Protein AF-A0A960FQG2-F1 (afdb_monomer)

Mean predicted aligned error: 8.49 Å

Structure (mmCIF, N/CA/C/O backbone):
data_AF-A0A960FQG2-F1
#
_entry.id   AF-A0A960FQG2-F1
#
loop_
_atom_site.group_PDB
_atom_site.id
_atom_site.type_symbol
_atom_site.label_atom_id
_atom_site.label_alt_id
_atom_site.label_comp_id
_atom_site.label_asym_id
_atom_site.label_entity_id
_atom_site.label_seq_id
_atom_site.pdbx_PDB_ins_code
_atom_site.Cartn_x
_atom_site.Cartn_y
_atom_site.Cartn_z
_atom_site.occupancy
_atom_site.B_iso_or_equiv
_atom_site.auth_seq_id
_atom_site.auth_comp_id
_atom_site.auth_asym_id
_atom_site.auth_atom_id
_atom_site.pdbx_PDB_model_num
ATOM 1 N N . MET A 1 1 ? 15.326 -12.685 -31.287 1.00 58.44 1 MET A N 1
ATOM 2 C CA . MET A 1 1 ? 16.002 -12.172 -30.079 1.00 58.44 1 MET A CA 1
ATOM 3 C C . MET A 1 1 ? 15.246 -10.917 -29.679 1.00 58.44 1 MET A C 1
ATOM 5 O O . MET A 1 1 ? 15.197 -10.018 -30.515 1.00 58.44 1 MET A O 1
ATOM 9 N N . PRO A 1 2 ? 14.531 -10.889 -28.539 1.00 67.50 2 PRO A N 1
ATOM 10 C CA . PRO A 1 2 ? 13.869 -9.661 -28.099 1.00 67.50 2 PRO A CA 1
ATOM 11 C C . PRO A 1 2 ? 14.918 -8.545 -28.017 1.00 67.50 2 PRO A C 1
ATOM 13 O O . PRO A 1 2 ? 16.078 -8.808 -27.704 1.00 67.50 2 PRO A O 1
ATOM 16 N N . SER A 1 3 ? 14.553 -7.320 -28.391 1.00 73.56 3 SER A N 1
ATOM 17 C CA . SER A 1 3 ? 15.499 -6.207 -28.334 1.00 73.56 3 SER A CA 1
ATOM 18 C C . SER A 1 3 ? 15.923 -5.971 -26.873 1.00 73.56 3 SER A C 1
ATOM 20 O O . SER A 1 3 ? 15.067 -6.014 -25.985 1.00 73.56 3 SER A O 1
ATOM 22 N N . PRO A 1 4 ? 17.213 -5.700 -26.591 1.00 79.75 4 PRO A N 1
ATOM 23 C CA . PRO A 1 4 ? 17.732 -5.554 -25.220 1.00 79.75 4 PRO A CA 1
ATOM 24 C C . PRO A 1 4 ? 17.023 -4.449 -24.413 1.00 79.75 4 PRO A C 1
ATOM 26 O O . PRO A 1 4 ? 16.996 -4.468 -23.184 1.00 79.75 4 PRO A O 1
ATOM 29 N N . LEU A 1 5 ? 16.384 -3.503 -25.108 1.00 79.88 5 LEU A N 1
ATOM 30 C CA . LEU A 1 5 ? 15.525 -2.471 -24.531 1.00 79.88 5 LEU A CA 1
ATOM 31 C C . LEU A 1 5 ? 14.296 -3.037 -23.805 1.00 79.88 5 LEU A C 1
ATOM 33 O O . LEU A 1 5 ? 14.015 -2.611 -22.690 1.00 79.88 5 LEU A O 1
ATOM 37 N N . LEU A 1 6 ? 13.577 -3.993 -24.404 1.00 81.19 6 LEU A N 1
ATOM 38 C CA . LEU A 1 6 ? 12.366 -4.575 -23.804 1.00 81.19 6 LEU A CA 1
ATOM 39 C C . LEU A 1 6 ? 12.701 -5.347 -22.525 1.00 81.19 6 LEU A C 1
ATOM 41 O O . LEU A 1 6 ? 11.996 -5.229 -21.527 1.00 81.19 6 LEU A O 1
ATOM 45 N N . GLU A 1 7 ? 13.806 -6.091 -22.549 1.00 84.38 7 GLU A N 1
ATOM 46 C CA . GLU A 1 7 ? 14.296 -6.840 -21.393 1.00 84.38 7 GLU A CA 1
ATOM 47 C C . GLU A 1 7 ? 14.698 -5.904 -20.245 1.00 84.38 7 GLU A C 1
ATOM 49 O O . GLU A 1 7 ? 14.284 -6.102 -19.104 1.00 84.38 7 GLU A O 1
ATOM 54 N N . THR A 1 8 ? 15.418 -4.822 -20.551 1.00 84.69 8 THR A N 1
ATOM 55 C CA . THR A 1 8 ? 15.822 -3.826 -19.545 1.00 84.69 8 THR A CA 1
ATOM 56 C C . THR A 1 8 ? 14.610 -3.124 -18.925 1.00 84.69 8 THR A C 1
ATOM 58 O O . THR A 1 8 ? 14.539 -2.967 -17.706 1.00 84.69 8 THR A O 1
ATOM 61 N N . VAL A 1 9 ? 13.625 -2.736 -19.743 1.00 85.38 9 VAL A N 1
ATOM 62 C CA . VAL A 1 9 ? 12.386 -2.100 -19.262 1.00 85.38 9 VAL A CA 1
ATOM 63 C C . VAL A 1 9 ? 11.576 -3.062 -18.391 1.00 85.38 9 VAL A C 1
ATOM 65 O O . VAL A 1 9 ? 11.045 -2.643 -17.363 1.00 85.38 9 VAL A O 1
ATOM 68 N N . ALA A 1 10 ? 11.522 -4.348 -18.747 1.00 84.19 10 ALA A N 1
ATOM 69 C CA . ALA A 1 10 ? 10.840 -5.360 -17.948 1.00 84.19 10 ALA A CA 1
ATOM 70 C C . ALA A 1 10 ? 11.489 -5.527 -16.564 1.00 84.19 10 ALA A C 1
ATOM 72 O O . ALA A 1 10 ? 10.790 -5.445 -15.554 1.00 84.19 10 ALA A O 1
ATOM 73 N N . TRP A 1 11 ? 12.816 -5.679 -16.496 1.00 86.25 11 TRP A N 1
ATOM 74 C CA . TRP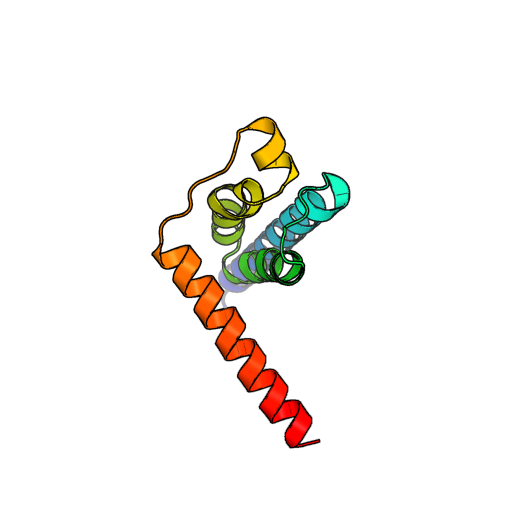 A 1 11 ? 13.540 -5.788 -15.222 1.00 86.25 11 TRP A CA 1
ATOM 75 C C . TRP A 1 11 ? 13.402 -4.536 -14.353 1.00 86.25 11 TRP A C 1
ATOM 77 O O . TRP A 1 11 ? 13.178 -4.652 -13.147 1.00 86.25 11 TRP A O 1
ATOM 87 N N . LEU A 1 12 ? 13.472 -3.343 -14.952 1.00 87.25 12 LEU A N 1
ATOM 88 C CA . LEU A 1 12 ? 13.251 -2.085 -14.234 1.00 87.25 12 LEU A CA 1
ATOM 89 C C . LEU A 1 12 ? 11.824 -1.987 -13.687 1.00 87.25 12 LEU A C 1
ATOM 91 O O . LEU A 1 12 ? 11.638 -1.619 -12.528 1.00 87.25 12 LEU A O 1
ATOM 95 N N . SER A 1 13 ? 10.821 -2.353 -14.489 1.00 82.06 13 SER A N 1
ATOM 96 C CA . SER A 1 13 ? 9.420 -2.368 -14.056 1.00 82.06 13 SER A CA 1
ATOM 97 C C . SER A 1 13 ? 9.192 -3.360 -12.914 1.00 82.06 13 SER A C 1
ATOM 99 O O . SER A 1 13 ? 8.479 -3.044 -11.961 1.00 82.06 13 SER A O 1
ATOM 101 N N . LEU A 1 14 ? 9.811 -4.542 -12.981 1.00 85.12 14 LEU A N 1
ATOM 102 C CA . LEU A 1 14 ? 9.692 -5.575 -11.952 1.00 85.12 14 LEU A CA 1
ATOM 103 C C . LEU A 1 14 ? 10.377 -5.149 -10.646 1.00 85.12 14 LEU A C 1
ATOM 105 O O . LEU A 1 14 ? 9.804 -5.286 -9.565 1.00 85.12 14 LEU A O 1
ATOM 109 N N . GLY A 1 15 ? 11.578 -4.572 -10.749 1.00 87.75 15 GLY A N 1
ATOM 110 C CA . GLY A 1 15 ? 12.306 -4.019 -9.610 1.00 87.75 15 GLY A CA 1
ATOM 111 C C . GLY A 1 15 ? 11.541 -2.880 -8.937 1.00 87.75 15 GLY A C 1
ATOM 112 O O . GLY A 1 15 ? 11.445 -2.844 -7.711 1.00 87.75 15 GLY A O 1
ATOM 113 N N . LEU A 1 16 ? 10.927 -1.993 -9.724 1.00 89.06 16 LEU A N 1
ATOM 114 C CA . LEU A 1 16 ? 10.100 -0.908 -9.199 1.00 89.06 16 LEU A CA 1
ATOM 115 C C . LEU A 1 16 ? 8.856 -1.438 -8.474 1.00 89.06 16 LEU A C 1
ATOM 117 O O . LEU A 1 16 ? 8.547 -0.970 -7.380 1.00 89.06 16 LEU A O 1
ATOM 121 N N . ALA A 1 17 ? 8.170 -2.431 -9.040 1.00 84.94 17 ALA A N 1
ATOM 122 C CA . ALA A 1 17 ? 7.007 -3.046 -8.405 1.00 84.94 17 ALA A CA 1
ATOM 123 C C . ALA A 1 17 ? 7.365 -3.728 -7.073 1.00 84.94 17 ALA A C 1
ATOM 125 O O . ALA A 1 17 ? 6.674 -3.533 -6.069 1.00 84.94 17 ALA A O 1
ATOM 126 N N . MET A 1 18 ? 8.491 -4.448 -7.033 1.00 88.31 18 MET A N 1
ATOM 127 C CA . MET A 1 18 ? 9.041 -5.025 -5.802 1.00 88.31 18 MET A CA 1
ATOM 128 C C . MET A 1 18 ? 9.358 -3.948 -4.760 1.00 88.31 18 MET A C 1
ATOM 130 O O . MET A 1 18 ? 9.020 -4.110 -3.587 1.00 88.31 18 MET A O 1
ATOM 134 N N . LEU A 1 19 ? 9.957 -2.830 -5.179 1.00 89.19 19 LEU A N 1
ATOM 135 C CA . LEU A 1 19 ? 10.267 -1.712 -4.289 1.00 89.19 19 LEU A CA 1
ATOM 136 C C . LEU A 1 19 ? 8.989 -1.091 -3.704 1.00 89.19 19 LEU A C 1
ATOM 138 O O . LEU A 1 19 ? 8.929 -0.821 -2.505 1.00 89.19 19 LEU A O 1
ATOM 142 N N . CYS A 1 20 ? 7.948 -0.907 -4.523 1.00 86.81 20 CYS A N 1
ATOM 143 C CA . CYS A 1 20 ? 6.649 -0.408 -4.071 1.00 86.81 20 CYS A CA 1
ATOM 144 C C . CYS A 1 20 ? 5.990 -1.361 -3.064 1.00 86.81 20 CYS A C 1
ATOM 146 O O . CYS A 1 20 ? 5.507 -0.906 -2.026 1.00 86.81 20 CYS A O 1
ATOM 148 N N . ALA A 1 21 ? 5.994 -2.669 -3.335 1.00 86.81 21 ALA A N 1
ATOM 149 C CA . ALA A 1 21 ? 5.436 -3.666 -2.424 1.00 86.81 21 ALA A CA 1
ATOM 150 C C . ALA A 1 21 ? 6.194 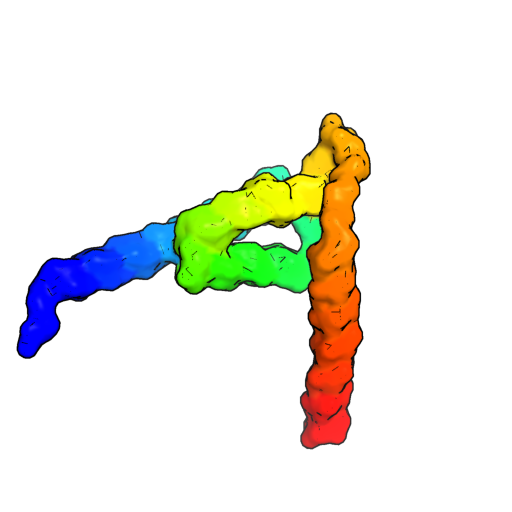-3.709 -1.088 1.00 86.81 21 ALA A C 1
ATOM 152 O O . ALA A 1 21 ? 5.568 -3.691 -0.027 1.00 86.81 21 ALA A O 1
ATOM 153 N N . ALA A 1 22 ? 7.530 -3.683 -1.129 1.00 87.69 22 ALA A N 1
ATOM 154 C CA . ALA A 1 22 ? 8.364 -3.625 0.067 1.00 87.69 22 ALA A CA 1
ATOM 155 C C . ALA A 1 22 ? 8.118 -2.341 0.875 1.00 87.69 22 ALA A C 1
ATOM 157 O O . ALA A 1 22 ? 8.002 -2.405 2.096 1.00 87.69 22 ALA A O 1
ATOM 158 N N . ALA A 1 23 ? 7.973 -1.188 0.213 1.00 86.44 23 ALA A N 1
ATOM 159 C CA . ALA A 1 23 ? 7.685 0.081 0.879 1.00 86.44 23 ALA A CA 1
ATOM 160 C C . ALA A 1 23 ? 6.354 0.047 1.650 1.00 86.44 23 ALA A C 1
ATOM 162 O O . ALA A 1 23 ? 6.301 0.51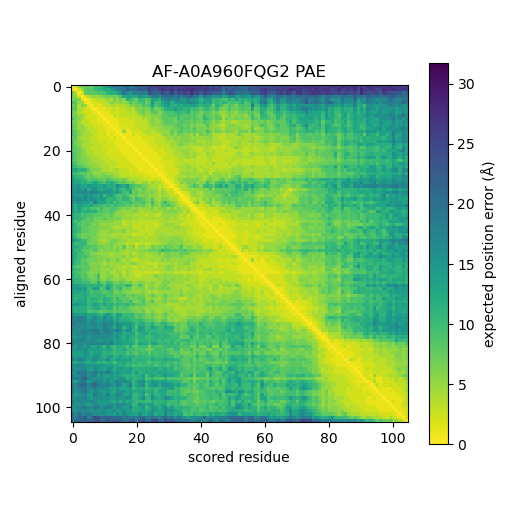0 2.787 1.00 86.44 23 ALA A O 1
ATOM 163 N N . ILE A 1 24 ? 5.302 -0.545 1.073 1.00 85.44 24 ILE A N 1
ATOM 164 C CA . ILE A 1 24 ? 4.020 -0.752 1.768 1.00 85.44 24 ILE A CA 1
ATOM 165 C C . ILE A 1 24 ? 4.203 -1.677 2.973 1.00 85.44 24 ILE A C 1
ATOM 167 O O . ILE A 1 24 ? 3.710 -1.377 4.057 1.00 85.44 24 ILE A O 1
ATOM 171 N N . LEU A 1 25 ? 4.923 -2.787 2.799 1.00 85.62 25 LEU A N 1
ATOM 172 C CA . LEU A 1 25 ? 5.148 -3.764 3.865 1.00 85.62 25 LEU A CA 1
ATOM 173 C C . LEU A 1 25 ? 5.893 -3.137 5.052 1.00 85.62 25 LEU A C 1
ATOM 175 O O . LEU A 1 25 ? 5.514 -3.338 6.204 1.00 85.62 25 LEU A O 1
ATOM 179 N N . VAL A 1 26 ? 6.916 -2.328 4.768 1.00 86.12 26 VAL A N 1
ATOM 180 C CA . VAL A 1 26 ? 7.664 -1.568 5.778 1.00 86.12 26 VAL A CA 1
ATOM 181 C C . VAL A 1 26 ? 6.774 -0.514 6.441 1.00 86.12 26 VAL A C 1
ATOM 183 O O . VAL A 1 26 ? 6.822 -0.374 7.660 1.00 86.12 26 VAL A O 1
ATOM 186 N N . ASP A 1 27 ? 5.925 0.194 5.693 1.00 84.62 27 ASP A N 1
ATOM 187 C CA . ASP A 1 27 ? 4.974 1.164 6.261 1.00 84.62 27 ASP A CA 1
ATOM 188 C C . ASP A 1 27 ? 3.992 0.494 7.246 1.00 84.62 27 ASP A C 1
ATOM 190 O O . ASP A 1 27 ? 3.757 0.998 8.346 1.00 84.62 27 ASP A O 1
ATOM 194 N N . ILE A 1 28 ? 3.490 -0.696 6.915 1.00 83.75 28 ILE A N 1
ATOM 195 C CA . ILE A 1 28 ? 2.573 -1.449 7.780 1.00 83.75 28 ILE A CA 1
ATOM 196 C C . ILE A 1 28 ? 3.303 -2.011 9.011 1.00 83.75 28 ILE A C 1
ATOM 198 O O . ILE A 1 28 ? 2.853 -1.788 10.138 1.00 83.75 28 ILE A O 1
ATOM 202 N N . LEU A 1 29 ? 4.429 -2.712 8.815 1.00 81.12 29 LEU A N 1
ATOM 203 C CA . LEU A 1 29 ? 5.125 -3.442 9.883 1.00 81.12 29 LEU A CA 1
ATOM 204 C C . LEU A 1 29 ? 6.010 -2.549 10.762 1.00 81.12 29 LEU A C 1
ATOM 206 O O . LEU A 1 29 ? 5.997 -2.697 11.981 1.00 81.12 29 LEU A O 1
ATOM 210 N N . ALA A 1 30 ? 6.782 -1.633 10.170 1.00 79.38 30 ALA A N 1
ATOM 211 C CA . ALA A 1 30 ? 7.761 -0.821 10.899 1.00 79.38 30 ALA A CA 1
ATOM 212 C C . ALA A 1 30 ? 7.156 0.473 11.461 1.00 79.38 30 ALA A C 1
ATOM 214 O O . ALA A 1 30 ? 7.487 0.872 12.576 1.00 79.38 30 ALA A O 1
ATOM 215 N N . PHE A 1 31 ? 6.244 1.121 10.727 1.00 75.75 31 PHE A N 1
ATOM 216 C CA . PHE A 1 31 ? 5.574 2.341 11.201 1.00 75.75 31 PHE A CA 1
ATOM 217 C C . PHE A 1 31 ? 4.250 2.059 11.928 1.00 75.75 31 PHE A C 1
ATOM 219 O O . PHE A 1 31 ? 3.639 2.967 12.505 1.00 75.75 31 PHE A O 1
ATOM 226 N N . GLY A 1 32 ? 3.829 0.792 11.962 1.00 73.31 32 GLY A N 1
ATOM 227 C CA . GLY A 1 32 ? 2.671 0.345 12.722 1.00 73.31 32 GLY A CA 1
ATOM 228 C C . GLY A 1 32 ? 1.348 0.828 12.138 1.00 73.31 32 GLY A C 1
ATOM 229 O O . GLY A 1 32 ? 0.388 0.994 12.892 1.00 73.31 32 GLY A O 1
ATOM 230 N N . TYR A 1 33 ? 1.268 1.059 10.820 1.00 77.12 33 TYR A N 1
ATOM 231 C CA . TYR A 1 33 ? 0.005 1.388 10.155 1.00 77.12 33 TYR A CA 1
ATOM 232 C C . TYR A 1 33 ? -0.872 0.145 9.915 1.00 77.12 33 TYR A C 1
ATOM 234 O O . TYR A 1 33 ? -1.405 -0.058 8.821 1.00 77.12 33 TYR A O 1
ATOM 242 N N . ARG A 1 34 ? -1.079 -0.660 10.964 1.00 74.50 34 ARG A N 1
ATOM 243 C CA . ARG A 1 34 ? -1.843 -1.914 10.916 1.00 74.50 34 ARG A CA 1
ATOM 244 C C . ARG A 1 34 ? -3.279 -1.695 10.444 1.00 74.50 34 ARG A C 1
ATOM 246 O O . ARG A 1 34 ? -3.987 -0.801 10.911 1.00 74.50 34 ARG A O 1
ATOM 253 N N . GLN A 1 35 ? -3.694 -2.496 9.471 1.00 74.94 35 GLN A N 1
ATOM 254 C CA . GLN A 1 35 ? -5.052 -2.432 8.944 1.00 74.94 35 GLN A CA 1
ATOM 255 C C . GLN A 1 35 ? -6.019 -3.135 9.909 1.00 74.94 35 GLN A C 1
ATOM 257 O O . GLN A 1 35 ? -5.649 -4.149 10.497 1.00 74.94 35 GLN A O 1
ATOM 262 N N . PRO A 1 36 ? -7.276 -2.666 10.023 1.00 72.25 36 PRO A N 1
ATOM 263 C CA . PRO A 1 36 ? -8.267 -3.283 10.911 1.00 72.25 36 PRO A CA 1
ATOM 264 C C . PRO A 1 36 ? -8.606 -4.731 10.518 1.00 72.25 36 PRO A C 1
ATOM 266 O O . PRO A 1 36 ? -9.045 -5.518 11.348 1.00 72.25 36 PRO A O 1
ATOM 269 N N . MET A 1 37 ? -8.389 -5.102 9.250 1.00 71.12 37 MET A N 1
ATOM 270 C CA . MET A 1 37 ? -8.526 -6.472 8.754 1.00 71.12 37 MET A CA 1
ATOM 271 C C . MET A 1 37 ? -7.167 -6.990 8.283 1.00 71.12 37 MET A C 1
ATOM 273 O O . MET A 1 37 ? -6.620 -6.469 7.309 1.00 71.12 37 MET A O 1
ATOM 277 N N . GLY A 1 38 ? -6.653 -8.045 8.925 1.00 73.69 38 GLY A N 1
ATOM 278 C CA . GLY A 1 38 ? -5.328 -8.615 8.632 1.00 73.69 38 GLY A CA 1
ATOM 279 C C . GLY A 1 38 ? -5.143 -9.083 7.182 1.00 73.69 38 GLY A C 1
ATOM 280 O O . GLY A 1 38 ? -4.049 -8.996 6.639 1.00 73.69 38 GLY A O 1
ATOM 281 N N . VAL A 1 39 ? -6.221 -9.479 6.493 1.00 78.69 39 VAL A N 1
ATOM 282 C CA . VAL A 1 39 ? -6.180 -9.801 5.050 1.00 78.69 39 VAL A CA 1
ATOM 283 C C . VAL A 1 39 ? -5.674 -8.615 4.222 1.00 78.69 39 VAL A C 1
ATOM 285 O O . VAL A 1 39 ? -4.926 -8.792 3.262 1.00 78.69 39 VAL A O 1
ATOM 288 N N . MET A 1 40 ? -6.035 -7.390 4.607 1.00 78.44 40 MET A N 1
ATOM 289 C CA . MET A 1 40 ? -5.665 -6.190 3.863 1.00 78.44 40 MET A CA 1
ATOM 290 C C . MET A 1 40 ? -4.152 -5.912 3.929 1.00 78.44 40 MET A C 1
ATOM 292 O O . MET A 1 40 ? -3.607 -5.331 2.991 1.00 78.44 40 MET A O 1
ATOM 296 N N . GLU A 1 41 ? -3.463 -6.364 4.987 1.00 82.38 41 GLU A N 1
ATOM 297 C CA . GLU A 1 41 ? -2.000 -6.245 5.118 1.00 82.38 41 GLU A CA 1
ATOM 298 C C . GLU A 1 41 ? -1.263 -6.998 4.001 1.00 82.38 41 GLU A C 1
ATOM 300 O O . GLU A 1 41 ? -0.200 -6.558 3.575 1.00 82.38 41 GLU A O 1
ATOM 305 N N . TRP A 1 42 ? -1.860 -8.070 3.468 1.00 81.69 42 TRP A N 1
ATOM 306 C CA . TRP A 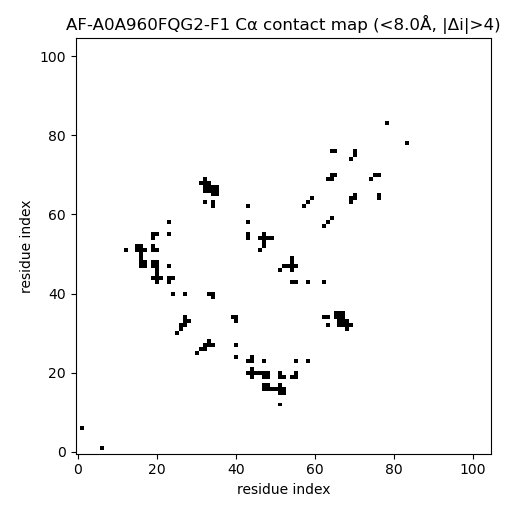1 42 ? -1.334 -8.826 2.326 1.00 81.69 42 TRP A CA 1
ATOM 307 C C . TRP A 1 42 ? -1.844 -8.313 0.981 1.00 81.69 42 TRP A C 1
ATOM 309 O O . TRP A 1 42 ? -1.089 -8.258 0.009 1.00 81.69 42 TRP A O 1
ATOM 319 N N . VAL A 1 43 ? -3.107 -7.884 0.916 1.00 83.25 43 VAL A N 1
ATOM 320 C CA . VAL A 1 43 ? -3.708 -7.368 -0.324 1.00 83.25 43 VAL A CA 1
ATOM 321 C C . VAL A 1 43 ? -2.962 -6.136 -0.838 1.00 83.25 43 VAL A C 1
ATOM 323 O O . VAL A 1 43 ? -2.740 -6.026 -2.043 1.00 83.25 43 VAL A O 1
ATOM 326 N N . TRP A 1 44 ? -2.538 -5.218 0.036 1.00 85.94 44 TRP A N 1
ATOM 327 C CA . TRP A 1 44 ? -1.851 -3.990 -0.383 1.00 85.94 44 TRP A CA 1
ATOM 328 C C . TRP A 1 44 ? -0.486 -4.233 -1.065 1.00 85.94 44 TRP A C 1
ATOM 330 O O . TRP A 1 44 ? -0.292 -3.718 -2.170 1.00 85.94 44 TRP A O 1
ATOM 340 N N . PRO A 1 45 ? 0.434 -5.039 -0.497 1.00 83.25 45 PRO A N 1
ATOM 341 C CA . PRO A 1 45 ? 1.665 -5.446 -1.172 1.00 83.25 45 PRO A CA 1
ATOM 342 C C . PRO A 1 45 ? 1.426 -6.176 -2.490 1.00 83.25 45 PRO A C 1
ATOM 344 O O . PRO A 1 45 ? 2.075 -5.856 -3.483 1.00 83.25 45 PRO A O 1
ATOM 347 N N . ILE A 1 46 ? 0.467 -7.111 -2.526 1.00 84.50 46 ILE A N 1
ATOM 348 C CA . ILE A 1 46 ? 0.116 -7.840 -3.755 1.00 84.50 46 ILE A CA 1
ATOM 349 C C . ILE A 1 46 ? -0.370 -6.852 -4.821 1.00 84.50 46 ILE A C 1
ATOM 351 O O . ILE A 1 46 ? 0.054 -6.926 -5.972 1.00 84.50 46 ILE A O 1
ATOM 355 N N . THR A 1 47 ? -1.184 -5.873 -4.420 1.00 85.88 47 THR A N 1
ATOM 356 C CA . THR A 1 47 ? -1.673 -4.804 -5.298 1.00 85.88 47 THR A CA 1
ATOM 357 C C . THR A 1 47 ? -0.527 -3.993 -5.889 1.00 85.88 47 THR A C 1
ATOM 359 O O . THR A 1 47 ? -0.481 -3.784 -7.098 1.00 85.88 47 THR A O 1
ATOM 362 N N . ALA A 1 48 ? 0.440 -3.581 -5.072 1.00 86.88 48 ALA A N 1
ATOM 363 C CA . ALA A 1 48 ? 1.630 -2.885 -5.556 1.00 86.88 48 ALA A CA 1
ATOM 364 C C . ALA A 1 48 ? 2.543 -3.759 -6.425 1.00 86.88 48 ALA A C 1
ATOM 366 O O . ALA A 1 48 ? 3.253 -3.221 -7.266 1.00 86.88 48 ALA A O 1
ATOM 367 N N . LEU A 1 49 ? 2.506 -5.083 -6.288 1.00 82.75 49 LEU A N 1
ATOM 368 C CA . LEU A 1 49 ? 3.304 -5.975 -7.125 1.00 82.75 49 LEU A CA 1
ATOM 369 C C . LEU A 1 49 ? 2.833 -5.980 -8.588 1.00 82.75 49 LEU A C 1
ATOM 371 O O . LEU A 1 49 ? 3.663 -6.020 -9.492 1.00 82.75 49 LEU A O 1
ATOM 375 N N . TYR A 1 50 ? 1.517 -5.919 -8.833 1.00 80.62 50 TYR A N 1
ATOM 376 C CA . TYR A 1 50 ? 0.978 -5.928 -10.201 1.00 80.62 50 TYR A CA 1
ATOM 377 C C . TYR A 1 50 ? 0.651 -4.529 -10.749 1.00 80.62 50 TYR A C 1
ATOM 379 O O . TYR A 1 50 ? 0.767 -4.308 -11.952 1.00 80.62 50 TYR A O 1
ATOM 387 N N . LEU A 1 51 ? 0.265 -3.568 -9.898 1.00 84.12 51 LEU A N 1
ATOM 388 C CA . LEU A 1 51 ? 0.014 -2.169 -10.295 1.00 84.12 51 LEU A CA 1
ATOM 389 C C . LEU A 1 51 ? 1.240 -1.259 -10.127 1.00 84.12 51 LEU A C 1
ATOM 391 O O . LEU A 1 51 ? 1.202 -0.098 -10.544 1.00 84.12 51 LEU A O 1
ATOM 395 N N . GLY A 1 52 ? 2.307 -1.737 -9.483 1.00 87.88 52 GLY A N 1
ATOM 396 C CA . GLY A 1 52 ? 3.514 -0.960 -9.215 1.00 87.88 52 GLY A CA 1
ATOM 397 C C . GLY A 1 52 ? 3.216 0.326 -8.425 1.00 87.88 52 GLY A C 1
ATOM 398 O O . GLY A 1 52 ? 2.538 0.286 -7.389 1.00 87.88 52 GLY A O 1
ATOM 399 N N . PRO A 1 53 ? 3.671 1.497 -8.913 1.00 82.62 53 PRO A N 1
ATOM 400 C CA . PRO A 1 53 ? 3.492 2.774 -8.222 1.00 82.62 53 PRO A CA 1
ATOM 401 C C . PRO A 1 53 ? 2.022 3.196 -8.083 1.00 82.62 53 PRO A C 1
ATOM 403 O O . PRO A 1 53 ? 1.679 3.896 -7.129 1.00 82.62 53 PRO A O 1
ATOM 406 N N . LEU A 1 54 ? 1.128 2.745 -8.973 1.00 86.00 54 LEU A N 1
ATOM 407 C CA . LEU A 1 54 ? -0.309 3.013 -8.835 1.00 86.00 54 LEU A CA 1
ATOM 408 C C . LEU A 1 54 ? -0.894 2.310 -7.602 1.00 86.00 54 LEU A C 1
ATOM 410 O O . LEU A 1 54 ? -1.725 2.892 -6.903 1.00 86.00 54 LEU A O 1
ATOM 414 N N . GLY A 1 55 ? -0.419 1.100 -7.291 1.00 84.62 55 GLY A N 1
ATOM 415 C CA . GLY A 1 55 ? -0.810 0.378 -6.079 1.00 84.62 55 GLY A CA 1
ATOM 416 C C . GLY A 1 55 ? -0.358 1.104 -4.811 1.00 84.62 55 GLY A C 1
ATOM 417 O O . GLY A 1 55 ? -1.129 1.223 -3.859 1.00 84.62 55 GLY A O 1
ATOM 418 N N . LEU A 1 56 ? 0.844 1.689 -4.832 1.00 84.56 56 LEU A N 1
ATOM 419 C CA . LEU A 1 56 ? 1.355 2.524 -3.740 1.00 84.56 56 LEU A CA 1
ATOM 420 C C . LEU A 1 56 ? 0.530 3.808 -3.551 1.00 84.56 56 LEU A C 1
ATOM 422 O O . LEU A 1 56 ? 0.166 4.152 -2.425 1.00 84.56 56 LEU A O 1
ATOM 426 N N . ALA A 1 57 ? 0.171 4.491 -4.641 1.00 86.12 57 ALA A N 1
ATOM 427 C CA . ALA A 1 57 ? -0.695 5.668 -4.575 1.00 86.12 57 ALA A CA 1
ATOM 428 C C . ALA A 1 57 ? -2.082 5.324 -4.000 1.00 86.12 57 ALA A C 1
ATOM 430 O O . ALA A 1 57 ? -2.629 6.074 -3.183 1.00 86.12 57 ALA A O 1
ATOM 431 N N . PHE A 1 58 ? -2.636 4.169 -4.381 1.00 84.94 58 PHE A N 1
ATOM 432 C CA . PHE A 1 58 ? -3.909 3.684 -3.848 1.00 84.94 58 PHE A CA 1
ATOM 433 C C . PHE A 1 58 ? -3.804 3.329 -2.357 1.00 84.94 58 PHE A C 1
ATOM 435 O O . PHE A 1 58 ? -4.697 3.681 -1.577 1.00 84.94 58 PHE A O 1
ATOM 442 N N . TYR A 1 59 ? -2.684 2.735 -1.933 1.00 85.62 59 TYR A N 1
ATOM 443 C CA . TYR A 1 59 ? -2.395 2.476 -0.523 1.00 85.62 59 TYR A CA 1
ATOM 444 C C . TYR A 1 59 ? -2.374 3.769 0.291 1.00 85.62 59 TYR A C 1
ATOM 446 O O . TYR A 1 59 ? -3.081 3.867 1.290 1.00 85.62 59 TYR A O 1
ATOM 454 N N . TRP A 1 60 ? -1.662 4.808 -0.145 1.00 82.31 60 TRP A N 1
ATOM 455 C CA . TRP A 1 60 ? -1.650 6.078 0.590 1.00 82.31 60 TRP A CA 1
ATOM 456 C C . TRP A 1 60 ? -3.005 6.784 0.616 1.00 82.31 60 TRP A C 1
ATOM 458 O O . TRP A 1 60 ? -3.357 7.410 1.618 1.00 82.31 60 TRP A O 1
ATOM 468 N N . ARG A 1 61 ? -3.789 6.691 -0.464 1.00 81.81 61 ARG A N 1
ATOM 469 C CA . ARG A 1 61 ? -5.083 7.379 -0.547 1.00 81.81 61 ARG A CA 1
ATOM 470 C C . ARG A 1 61 ? -6.193 6.671 0.226 1.00 81.81 61 ARG A C 1
ATOM 472 O O . ARG A 1 61 ? -7.069 7.351 0.750 1.00 81.81 61 ARG A O 1
ATOM 479 N N . VAL A 1 62 ? -6.182 5.341 0.279 1.00 80.81 62 VAL A N 1
ATOM 480 C CA . VAL A 1 62 ? -7.286 4.545 0.841 1.00 80.81 62 VAL A CA 1
ATOM 481 C C . VAL A 1 62 ? -6.816 3.615 1.954 1.00 80.81 62 VAL A C 1
ATOM 483 O O . VAL A 1 62 ? -7.462 3.560 2.996 1.00 80.81 62 VAL A O 1
ATOM 486 N N . GLY A 1 63 ? -5.716 2.889 1.751 1.00 78.19 63 GLY A N 1
ATOM 487 C CA . GLY A 1 63 ? -5.182 1.925 2.719 1.00 78.19 63 GLY A CA 1
ATOM 488 C C . GLY A 1 63 ? -4.750 2.587 4.016 1.00 78.19 63 GLY A C 1
ATOM 489 O O . GLY A 1 63 ? -5.365 2.373 5.055 1.00 78.19 63 GLY A O 1
ATOM 490 N N . ARG A 1 64 ? -3.765 3.481 3.950 1.00 80.69 64 ARG A N 1
ATOM 491 C CA . ARG A 1 64 ? -3.211 4.180 5.116 1.00 80.69 64 ARG A CA 1
ATOM 492 C C . ARG A 1 64 ? -4.256 4.989 5.884 1.00 80.69 64 ARG A C 1
ATOM 494 O O . ARG A 1 64 ? -4.186 5.070 7.103 1.00 80.69 64 ARG A O 1
ATOM 501 N N . ARG A 1 65 ? -5.264 5.530 5.188 1.00 82.06 65 ARG A N 1
ATOM 502 C CA . ARG A 1 65 ? -6.368 6.269 5.822 1.00 82.06 65 ARG A CA 1
ATOM 503 C C . ARG A 1 65 ? -7.312 5.382 6.638 1.00 82.06 65 ARG A C 1
ATOM 505 O O . ARG A 1 65 ? -7.977 5.885 7.534 1.00 82.06 65 ARG A O 1
ATOM 512 N N . ARG A 1 66 ? -7.378 4.078 6.339 1.00 75.94 66 ARG A N 1
ATOM 513 C CA . ARG A 1 66 ? -8.179 3.097 7.096 1.00 75.94 66 ARG A CA 1
ATOM 514 C C . ARG A 1 66 ? -7.506 2.590 8.362 1.00 75.94 66 ARG A C 1
ATOM 516 O O . ARG A 1 66 ? -8.187 2.004 9.196 1.00 75.94 66 ARG A O 1
ATOM 523 N N . THR A 1 67 ? -6.206 2.797 8.517 1.00 81.62 67 THR A N 1
ATOM 524 C CA . THR A 1 67 ? -5.465 2.368 9.704 1.00 81.62 67 THR A CA 1
ATOM 525 C C . THR A 1 67 ? -6.003 3.051 10.965 1.00 81.62 67 THR A C 1
ATOM 527 O O . THR A 1 67 ? -6.188 4.268 10.968 1.00 81.62 67 THR A O 1
ATOM 530 N N . GLU A 1 68 ? -6.142 2.301 12.062 1.00 79.81 68 GLU A N 1
ATOM 531 C CA . GLU A 1 68 ? -6.544 2.830 13.379 1.00 79.81 68 GLU A CA 1
ATOM 532 C C . GLU A 1 68 ? -5.691 4.026 13.820 1.00 79.81 68 GLU A C 1
ATOM 534 O O . GLU A 1 68 ? -6.226 5.055 14.208 1.00 79.81 68 GLU A O 1
ATOM 539 N N . ARG A 1 69 ? -4.364 3.941 13.672 1.00 80.06 69 ARG A N 1
ATOM 540 C CA . ARG A 1 69 ? -3.430 5.035 13.978 1.00 80.06 69 ARG A CA 1
ATOM 541 C C . ARG A 1 69 ? -3.718 6.322 13.196 1.00 80.06 69 ARG A C 1
ATOM 543 O O . ARG A 1 69 ? -3.582 7.402 13.756 1.00 80.06 69 ARG A O 1
ATOM 550 N N . TYR A 1 70 ? -4.099 6.221 11.920 1.00 81.56 70 TYR A N 1
ATOM 551 C CA . TYR A 1 70 ? -4.442 7.398 11.114 1.00 81.56 70 TYR A CA 1
ATOM 552 C C . TYR A 1 70 ? -5.787 7.986 11.550 1.00 81.56 70 TYR A C 1
ATOM 554 O O . TYR A 1 70 ? -5.913 9.197 11.691 1.00 81.56 70 TYR A O 1
ATOM 562 N N . GLN A 1 71 ? -6.774 7.130 11.821 1.00 81.94 71 GLN A N 1
ATOM 563 C CA . GLN A 1 71 ? -8.090 7.560 12.300 1.00 81.94 71 GLN A CA 1
ATOM 564 C C . GLN A 1 71 ? -8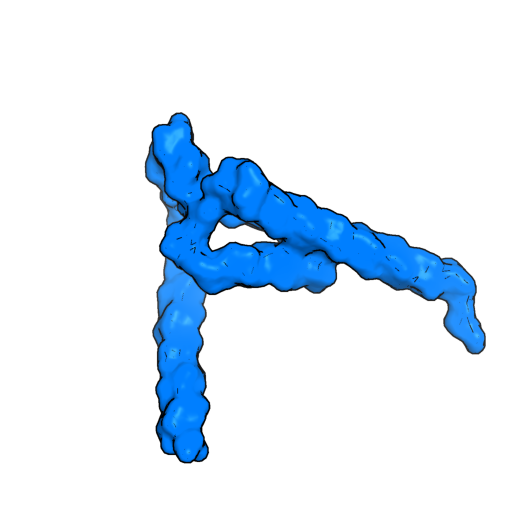.044 8.138 13.722 1.00 81.94 71 GLN A C 1
ATOM 566 O O . GLN A 1 71 ? -8.798 9.053 14.030 1.00 81.94 71 GLN A O 1
ATOM 571 N N . ALA A 1 72 ? -7.134 7.666 14.575 1.00 81.81 72 ALA A N 1
ATOM 572 C CA . ALA A 1 72 ? -6.917 8.226 15.907 1.00 81.81 72 ALA A CA 1
ATOM 573 C C . ALA A 1 72 ? -6.398 9.673 15.853 1.00 81.81 72 ALA A C 1
ATOM 575 O O . ALA A 1 72 ? -6.731 10.476 16.717 1.00 81.81 72 ALA A O 1
ATOM 576 N N . ASP A 1 73 ? -5.603 10.003 14.834 1.00 83.56 73 ASP A N 1
ATOM 577 C CA . ASP A 1 73 ? -4.996 11.325 14.664 1.00 83.56 73 ASP A CA 1
ATOM 578 C C . ASP A 1 73 ? -5.884 12.284 13.843 1.00 83.56 73 ASP A C 1
ATOM 580 O O . ASP A 1 73 ? -5.926 13.480 14.112 1.00 83.56 73 ASP A O 1
ATOM 584 N N . HIS A 1 74 ? -6.626 11.769 12.852 1.00 82.00 74 HIS A N 1
ATOM 585 C CA . HIS A 1 74 ? -7.409 12.569 11.892 1.00 82.00 74 HIS A CA 1
ATOM 586 C C . HIS A 1 74 ? -8.938 12.377 11.988 1.00 82.00 74 HIS A C 1
ATOM 588 O O . HIS A 1 74 ? -9.681 12.961 11.196 1.00 82.00 74 HIS A O 1
ATOM 594 N N . GLY A 1 75 ? -9.421 11.564 12.929 1.00 79.56 75 GLY A N 1
ATOM 595 C CA . GLY A 1 75 ? -10.834 11.198 13.070 1.00 79.56 75 GLY A CA 1
ATOM 596 C C . GLY A 1 75 ? -11.298 10.109 12.093 1.00 79.56 75 GLY A C 1
ATOM 597 O O . GLY A 1 75 ? -10.591 9.746 11.143 1.00 79.56 75 GLY A O 1
ATOM 598 N N . GLU A 1 76 ? -12.509 9.585 12.326 1.00 77.06 76 GLU A N 1
ATOM 599 C CA . GLU A 1 76 ? -13.121 8.561 11.468 1.00 77.06 76 GLU A CA 1
ATOM 600 C C . GLU A 1 76 ? -13.187 9.023 10.010 1.00 77.06 76 GLU A C 1
ATOM 602 O O . GLU A 1 76 ? -13.699 10.095 9.678 1.00 77.06 76 GLU A O 1
ATOM 607 N N . GLN A 1 77 ? -12.675 8.179 9.120 1.00 79.56 77 GLN A N 1
ATOM 608 C CA . GLN A 1 77 ? -12.662 8.456 7.691 1.00 79.56 77 GLN A CA 1
ATOM 609 C C . GLN A 1 77 ? -13.901 7.835 7.042 1.00 79.56 77 GLN A C 1
ATOM 611 O O . GLN A 1 77 ? -14.088 6.619 7.072 1.00 79.56 77 GLN A O 1
ATOM 616 N N . HIS A 1 78 ? -14.738 8.659 6.408 1.00 74.44 78 HIS A N 1
ATOM 617 C CA . HIS A 1 78 ? -15.876 8.166 5.634 1.00 74.44 78 HIS A CA 1
ATOM 618 C C . HIS A 1 78 ? -15.411 7.675 4.258 1.00 74.44 78 HIS A C 1
ATOM 620 O O . HIS A 1 78 ? -14.921 8.448 3.432 1.00 74.44 78 HIS A O 1
ATOM 626 N N . PHE A 1 79 ? -15.575 6.378 4.001 1.00 76.81 79 PHE A N 1
ATOM 627 C CA . PHE A 1 79 ? -15.322 5.788 2.687 1.00 76.81 79 PHE A CA 1
ATOM 628 C C . PHE A 1 79 ? -16.611 5.766 1.865 1.00 76.81 79 PHE A C 1
AT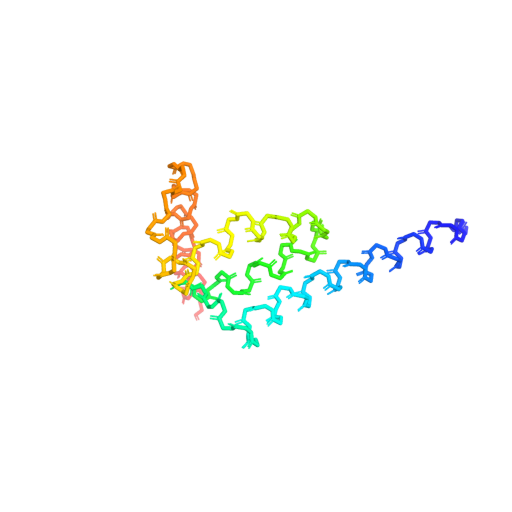OM 630 O O . PHE A 1 79 ? -17.676 5.511 2.425 1.00 76.81 79 PHE A O 1
ATOM 637 N N . PRO A 1 80 ? -16.531 5.989 0.542 1.00 82.19 80 PRO A N 1
ATOM 638 C CA . PRO A 1 80 ? -17.703 5.928 -0.319 1.00 82.19 80 PRO A CA 1
ATOM 639 C C . PRO A 1 80 ? -18.298 4.513 -0.343 1.00 82.19 80 PRO A C 1
ATOM 641 O O . PRO A 1 80 ? -17.572 3.515 -0.282 1.00 82.19 80 PRO A O 1
ATOM 644 N N . ASP A 1 81 ? -19.622 4.430 -0.464 1.00 83.56 81 ASP A N 1
ATOM 645 C CA . ASP A 1 81 ? -20.374 3.190 -0.238 1.00 83.56 81 ASP A CA 1
ATOM 646 C C . ASP A 1 81 ? -19.966 2.035 -1.156 1.00 83.56 81 ASP A C 1
ATOM 648 O O . ASP A 1 81 ? -19.926 0.890 -0.714 1.00 83.56 81 ASP A O 1
ATOM 652 N N . TRP A 1 82 ? -19.546 2.317 -2.393 1.00 84.00 82 TRP A N 1
ATOM 653 C CA . TRP A 1 82 ? -19.066 1.286 -3.319 1.00 84.00 82 TRP A CA 1
ATOM 654 C C . TRP A 1 82 ? -17.835 0.528 -2.789 1.00 84.00 82 TRP A C 1
ATOM 656 O O . TRP A 1 82 ? -17.704 -0.671 -3.033 1.00 84.00 82 TRP A O 1
ATOM 666 N N . VAL A 1 83 ? -16.956 1.184 -2.015 1.00 79.19 83 VAL A N 1
ATOM 667 C CA . VAL A 1 83 ? -15.798 0.526 -1.378 1.00 79.19 83 VAL A CA 1
ATOM 668 C C . VAL A 1 83 ? -16.273 -0.395 -0.263 1.00 79.19 83 VAL A C 1
ATOM 670 O O . VAL A 1 83 ? -15.764 -1.505 -0.120 1.00 79.19 83 VAL A O 1
ATOM 673 N N . ARG A 1 84 ? -17.259 0.049 0.524 1.00 79.50 84 ARG A N 1
ATOM 674 C CA . ARG A 1 84 ? -17.832 -0.740 1.623 1.00 79.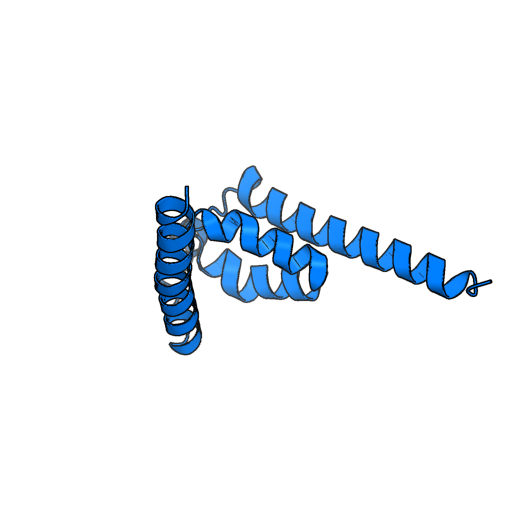50 84 ARG A CA 1
ATOM 675 C C . ARG A 1 84 ? -18.564 -1.967 1.085 1.00 79.50 84 ARG A C 1
ATOM 677 O O . ARG A 1 84 ? -18.354 -3.064 1.591 1.00 79.50 84 ARG A O 1
ATOM 684 N N . MET A 1 85 ? -19.345 -1.791 0.022 1.00 84.94 85 MET A N 1
ATOM 685 C CA . MET A 1 85 ? -20.028 -2.876 -0.683 1.00 84.94 85 MET A CA 1
ATOM 686 C C . MET A 1 85 ? -19.035 -3.859 -1.297 1.00 84.94 85 MET A C 1
ATOM 688 O O . MET A 1 85 ? -19.197 -5.058 -1.107 1.00 84.94 85 MET A O 1
ATOM 692 N N . GLY A 1 86 ? -17.966 -3.378 -1.939 1.00 81.94 86 GLY A N 1
ATOM 693 C CA . GLY A 1 86 ? -16.913 -4.252 -2.460 1.00 81.94 86 GLY A CA 1
ATOM 694 C C . GLY A 1 86 ? -16.285 -5.126 -1.371 1.00 81.94 86 GLY A C 1
ATOM 695 O O . GLY A 1 86 ? -16.173 -6.335 -1.538 1.00 81.94 86 GLY A O 1
ATOM 696 N N . VAL A 1 87 ? -15.948 -4.538 -0.221 1.00 79.69 87 VAL A N 1
ATOM 697 C CA . VAL A 1 87 ? -15.390 -5.276 0.926 1.00 79.69 87 VAL A CA 1
ATOM 698 C C . VAL A 1 87 ? -16.388 -6.300 1.480 1.00 79.69 87 VAL A C 1
ATOM 700 O O . VAL A 1 87 ? -16.001 -7.437 1.745 1.00 79.69 87 VAL A O 1
ATOM 703 N N . ALA A 1 88 ? -17.664 -5.928 1.622 1.00 82.62 88 ALA A N 1
ATOM 704 C CA . ALA A 1 88 ? -18.712 -6.827 2.105 1.00 82.62 88 ALA A CA 1
ATOM 705 C C . ALA A 1 88 ? -18.926 -8.026 1.165 1.00 82.62 88 ALA A C 1
ATOM 707 O O . ALA A 1 88 ? -19.011 -9.166 1.629 1.00 82.62 88 ALA A O 1
ATOM 708 N N . SER A 1 89 ? -18.944 -7.782 -0.149 1.00 86.25 89 SER A N 1
ATOM 709 C CA . SER A 1 89 ? -19.050 -8.831 -1.167 1.00 86.25 89 SER A CA 1
ATOM 710 C C . SER A 1 89 ? -17.856 -9.781 -1.126 1.00 86.25 89 SER A C 1
ATOM 712 O O . SER A 1 89 ? -18.052 -10.994 -1.137 1.00 86.25 89 SER A O 1
ATOM 714 N N . THR A 1 90 ? -16.630 -9.260 -1.012 1.00 83.56 90 THR A N 1
ATOM 715 C CA . THR A 1 90 ? -15.420 -10.092 -0.898 1.00 83.56 90 THR A CA 1
ATOM 716 C C . THR A 1 90 ? -15.423 -10.926 0.381 1.00 83.56 90 THR A C 1
ATOM 718 O O . THR A 1 90 ? -15.011 -12.082 0.351 1.00 83.56 90 THR A O 1
ATOM 721 N N . HIS A 1 91 ? -15.917 -10.381 1.496 1.00 83.44 91 HIS A N 1
ATOM 722 C CA . HIS A 1 91 ? -16.025 -11.121 2.753 1.00 83.44 91 HIS A CA 1
ATOM 723 C C . HIS A 1 91 ? -17.025 -12.285 2.652 1.00 83.44 91 HIS A C 1
ATOM 725 O O . HIS A 1 91 ? -16.700 -13.404 3.044 1.00 83.44 91 HIS A O 1
ATOM 731 N N . CYS A 1 92 ? -18.220 -12.049 2.093 1.00 87.06 92 CYS A N 1
ATOM 732 C CA . CYS A 1 92 ? -19.215 -13.112 1.904 1.00 87.06 92 CYS A CA 1
ATOM 733 C C . CYS A 1 92 ? -18.746 -14.155 0.884 1.00 87.06 92 CYS A C 1
ATOM 735 O O . CYS A 1 92 ? -18.770 -15.347 1.175 1.00 87.06 92 CYS A O 1
ATOM 737 N N . GLY A 1 93 ? -18.271 -13.708 -0.284 1.00 87.19 93 GLY A N 1
ATOM 738 C CA . GLY A 1 93 ? -17.786 -14.598 -1.338 1.00 87.19 93 GLY A CA 1
ATOM 739 C C . GLY A 1 93 ? -16.588 -15.435 -0.891 1.00 87.19 93 GLY A C 1
ATOM 740 O O . GLY A 1 93 ? -16.578 -16.642 -1.102 1.00 87.19 93 GLY A O 1
ATOM 741 N N . GLY A 1 94 ? -15.621 -14.823 -0.199 1.00 86.69 94 GLY A N 1
ATOM 742 C CA . GLY A 1 94 ? -14.457 -15.531 0.339 1.00 86.69 94 GLY A CA 1
ATOM 743 C C . GLY A 1 94 ? -14.828 -16.583 1.386 1.00 86.69 94 GLY A C 1
ATOM 744 O O . GLY A 1 94 ? -14.249 -17.667 1.383 1.00 86.69 94 GLY A O 1
ATOM 745 N N . GLY A 1 95 ? -15.823 -16.299 2.235 1.00 85.44 95 GLY A N 1
ATOM 746 C CA . GLY A 1 95 ? -16.361 -17.272 3.188 1.00 85.44 95 GLY A CA 1
ATOM 747 C C . GLY A 1 95 ? -17.020 -18.470 2.502 1.00 85.44 95 GLY A C 1
ATOM 748 O O . GLY A 1 95 ? -16.768 -19.605 2.897 1.00 85.44 95 GLY A O 1
ATOM 749 N N . CYS A 1 96 ? -17.801 -18.231 1.442 1.00 90.62 96 CYS A N 1
ATOM 750 C CA . CYS A 1 96 ? -18.400 -19.302 0.644 1.00 90.62 96 CYS A CA 1
ATOM 751 C C . CYS A 1 96 ? -17.333 -20.177 -0.028 1.00 90.62 96 CYS A C 1
ATOM 753 O O . CYS A 1 96 ? -17.357 -21.389 0.149 1.00 90.62 96 CYS A O 1
ATOM 755 N N . THR A 1 97 ? -16.351 -19.578 -0.714 1.00 90.56 97 THR A N 1
ATOM 756 C CA . THR A 1 97 ? -15.277 -20.340 -1.379 1.00 90.56 97 THR A CA 1
ATOM 757 C C . THR A 1 97 ? -14.441 -21.154 -0.388 1.00 90.56 97 THR A C 1
ATOM 759 O O . THR A 1 97 ? -14.084 -22.290 -0.682 1.00 90.56 97 THR A O 1
ATOM 762 N N . LEU A 1 98 ? -14.135 -20.612 0.798 1.00 90.19 98 LEU A N 1
ATOM 763 C CA . LEU A 1 98 ? -13.455 -21.378 1.850 1.00 90.19 98 LEU A CA 1
ATOM 764 C C . LEU A 1 98 ? -14.307 -22.548 2.357 1.00 90.19 98 LEU A C 1
ATOM 766 O O . LEU A 1 98 ? -13.761 -23.617 2.614 1.00 90.19 98 LEU A O 1
ATOM 770 N N . GLY A 1 99 ? -15.622 -22.353 2.490 1.00 91.31 99 GLY A N 1
ATOM 771 C CA . GLY A 1 99 ? -16.558 -23.411 2.871 1.00 91.31 99 GLY A CA 1
ATOM 772 C C . GLY A 1 99 ? -16.582 -24.561 1.866 1.00 91.31 99 GLY A C 1
ATOM 773 O O . GLY A 1 99 ? -16.488 -25.714 2.280 1.00 91.31 99 GLY A O 1
ATOM 774 N N . ASP A 1 100 ? -16.626 -24.249 0.569 1.00 92.38 100 ASP A N 1
ATOM 775 C CA . ASP A 1 100 ? -16.595 -25.256 -0.500 1.00 92.38 100 ASP A CA 1
ATOM 776 C C . ASP A 1 100 ? -15.290 -26.067 -0.466 1.00 92.38 100 ASP A C 1
ATOM 778 O O . ASP A 1 100 ? -15.328 -27.294 -0.487 1.00 92.38 100 ASP A O 1
ATOM 782 N N . ILE A 1 101 ? -14.137 -25.401 -0.306 1.00 93.44 101 ILE A N 1
ATOM 783 C CA . ILE A 1 101 ? -12.830 -26.077 -0.224 1.00 93.44 101 ILE A CA 1
ATOM 784 C C . ILE A 1 101 ? -12.773 -27.042 0.966 1.00 93.44 1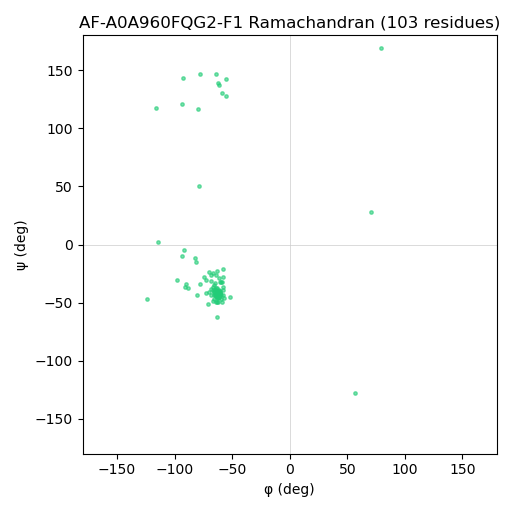01 ILE A C 1
ATOM 786 O O . ILE A 1 101 ? -12.275 -28.151 0.819 1.00 93.44 101 ILE A O 1
ATOM 790 N N . VAL A 1 102 ? -13.266 -26.635 2.141 1.00 93.88 102 VAL A N 1
ATOM 791 C CA . VAL A 1 102 ? -13.239 -27.479 3.351 1.00 93.88 102 VAL A CA 1
ATOM 792 C C . VAL A 1 102 ? -14.252 -28.626 3.273 1.00 93.88 102 VAL A C 1
ATOM 794 O O . VAL A 1 102 ? -14.014 -29.6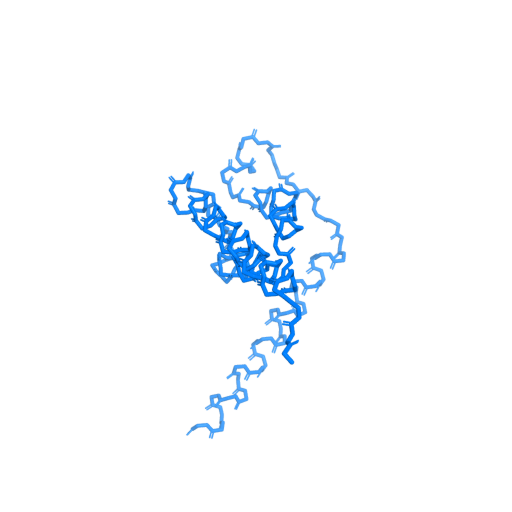80 3.851 1.00 93.88 102 VAL A O 1
ATOM 797 N N . ALA A 1 103 ? -15.382 -28.444 2.586 1.00 93.19 103 ALA A N 1
ATOM 798 C CA . ALA A 1 103 ? -16.377 -29.502 2.403 1.00 93.19 103 ALA A CA 1
ATOM 799 C C . ALA A 1 103 ? -15.934 -30.568 1.386 1.00 93.19 103 ALA A C 1
ATOM 801 O O . ALA A 1 103 ? -16.375 -31.714 1.479 1.00 93.19 103 ALA A O 1
ATOM 802 N N . GLU A 1 104 ? -15.089 -30.195 0.420 1.00 88.38 104 GLU A N 1
ATOM 803 C CA . GLU A 1 104 ? -14.508 -31.118 -0.563 1.00 88.38 104 GLU A CA 1
ATOM 804 C C . GLU A 1 104 ? -13.270 -31.882 -0.049 1.00 88.38 104 GLU A C 1
ATOM 806 O O . GLU A 1 104 ? -12.852 -32.845 -0.698 1.00 88.38 104 GLU A O 1
ATOM 811 N N . THR A 1 105 ? -12.694 -31.493 1.096 1.00 71.25 105 THR A N 1
ATOM 812 C CA . THR A 1 105 ? -11.584 -32.208 1.766 1.00 71.25 105 THR A CA 1
ATOM 813 C C . THR A 1 105 ? -12.065 -33.193 2.818 1.00 71.25 105 THR A C 1
ATOM 815 O O . THR A 1 105 ? -11.536 -34.327 2.837 1.00 71.25 105 THR A O 1
#

Secondary structure (DSSP, 8-state):
---HHHHHHHHHHHHHHHHHHHHHHHHHHTS----SSHHHHHHHHHHHHHHTHHHHHHIIIIIHHHSHHHHHHH-PPPPPHHHHHHHHHHHHHHHHHHHHHHHH-

Solvent-accessible surface area (backbone atoms only — not comparable to full-atom values): 5743 Å² total; per-residue (Å²): 129,84,57,72,64,61,58,53,51,49,53,51,52,51,52,48,5,50,50,32,16,50,52,48,48,45,44,31,70,76,71,56,46,48,49,89,48,72,68,51,65,55,48,50,28,55,40,4,51,79,49,15,66,59,26,42,55,47,32,62,71,52,50,51,51,59,5,57,68,44,25,73,75,72,43,86,70,87,73,62,64,71,60,55,51,52,52,52,49,51,53,54,50,51,50,50,55,53,49,53,56,62,72,75,104

Foldseek 3Di:
DPDVVVVVVVVVQQVQLQVLLVVLLCCCPVVVQPAPDNVVSVVLSVQSNVVRVVSSVCCVVPVSCRGPVNCVVVNDDDDDVVVVVVVVCCVVVVVVVVVVVVVVD

Sequence (105 aa):
MPSPLLETVAWLSLGLAMLCAAAILVDILAFGYRQPMGVMEWVWPITALYLGPLGLAFYWRVGRRRTERYQADHGEQHFPDWVRMGVASTHCGGGCTLGDIVAET

pLDDT: mean 82.67, std 5.56, range [58.44, 93.88]

Radius of gyration: 17.3 Å; Cα contacts (8 Å, |Δi|>4): 89; chains: 1; bounding box: 38×45×46 Å